Protein AF-A0A2C9TH54-F1 (afdb_monomer_lite)

InterPro domains:
  IPR029016 GAF-like domain superfamily [G3DSA:3.30.450.40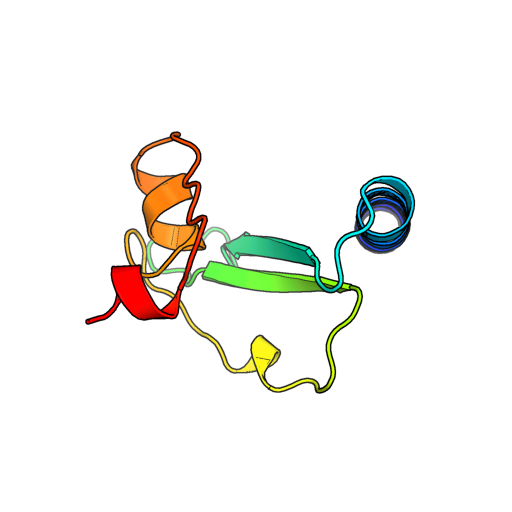] (1-80)

Radius of gyration: 13.85 Å; chains: 1; bounding box: 33×28×27 Å

Foldseek 3Di:
DVVLVVVQVVQQVCCVVVVHQKDWDWDFPDPDPFTWIATPYMDNDPDDCSRVDTHTQCDDQVNVCVVPVDHDDDPDPVVVVD

Sequence (82 aa):
MIENRRFQETLDKIRKEEGYDFAAIAFYESNKPSSPIKWHYVSGNKNNRFKLIILRKGRGLAGTVMKTGKRMLIANFGLALG

Structure (mmCIF, N/CA/C/O backbone):
data_AF-A0A2C9TH54-F1
#
_entry.id   AF-A0A2C9TH54-F1
#
loop_
_atom_site.group_PDB
_atom_site.id
_atom_site.type_symbol
_atom_site.label_atom_id
_atom_site.label_alt_id
_atom_site.label_comp_id
_atom_site.label_asym_id
_atom_site.label_entity_id
_atom_site.label_seq_id
_atom_site.pdbx_PDB_ins_code
_atom_site.Cartn_x
_atom_site.Cartn_y
_atom_site.Cartn_z
_atom_site.occupancy
_atom_site.B_iso_or_equiv
_atom_site.auth_seq_id
_atom_site.auth_comp_id
_atom_site.auth_asym_id
_atom_site.auth_atom_id
_atom_site.pdbx_PDB_model_num
ATOM 1 N N . MET A 1 1 ? 15.880 9.767 7.948 1.00 47.59 1 MET A N 1
ATOM 2 C CA . MET A 1 1 ? 15.132 9.011 8.986 1.00 47.59 1 MET A CA 1
ATOM 3 C C . MET A 1 1 ? 13.792 9.645 9.370 1.00 47.59 1 MET A C 1
ATOM 5 O O . MET A 1 1 ? 12.883 8.894 9.686 1.00 47.59 1 MET A O 1
ATOM 9 N N . ILE A 1 2 ? 13.631 10.976 9.318 1.00 54.97 2 ILE A N 1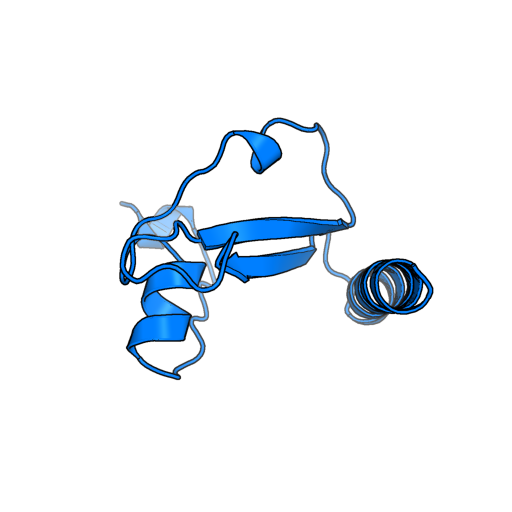
ATOM 10 C CA . ILE A 1 2 ? 12.375 11.672 9.685 1.00 54.97 2 ILE A CA 1
ATOM 11 C C . ILE A 1 2 ? 11.192 11.305 8.760 1.00 54.97 2 ILE A C 1
ATOM 13 O O . ILE A 1 2 ? 10.058 11.193 9.213 1.00 54.97 2 ILE A O 1
ATOM 17 N N . GLU A 1 3 ? 11.456 11.047 7.478 1.00 65.56 3 GLU A N 1
ATOM 18 C CA . GLU A 1 3 ? 10.417 10.811 6.465 1.00 65.56 3 GLU A CA 1
ATOM 19 C C . GLU A 1 3 ? 9.655 9.484 6.654 1.00 65.56 3 GLU A C 1
ATOM 21 O O . GLU A 1 3 ? 8.426 9.461 6.605 1.00 65.56 3 GLU A O 1
ATOM 26 N N . ASN A 1 4 ? 10.362 8.394 6.982 1.00 70.75 4 ASN A N 1
ATOM 27 C CA . ASN A 1 4 ? 9.758 7.066 7.166 1.00 70.75 4 ASN A CA 1
ATOM 28 C C . ASN A 1 4 ? 8.729 7.037 8.303 1.00 70.75 4 ASN A C 1
ATOM 30 O O . ASN A 1 4 ? 7.682 6.403 8.181 1.00 70.75 4 ASN A O 1
ATOM 34 N N . ARG A 1 5 ? 9.024 7.728 9.412 1.00 76.81 5 ARG A N 1
ATOM 35 C CA . ARG A 1 5 ? 8.128 7.787 10.572 1.00 76.81 5 ARG A CA 1
ATOM 36 C C . ARG A 1 5 ? 6.826 8.506 10.219 1.00 76.81 5 ARG A C 1
ATOM 38 O O . ARG A 1 5 ? 5.754 8.018 10.558 1.00 76.81 5 ARG A O 1
ATOM 45 N N . ARG A 1 6 ? 6.919 9.592 9.445 1.00 90.94 6 ARG A N 1
ATOM 46 C CA . ARG A 1 6 ? 5.756 10.364 8.997 1.00 90.94 6 ARG A CA 1
ATOM 47 C C . ARG A 1 6 ? 4.849 9.561 8.062 1.00 90.94 6 ARG A C 1
ATOM 49 O O . ARG A 1 6 ? 3.631 9.638 8.204 1.00 90.94 6 ARG A O 1
ATOM 56 N N . PHE A 1 7 ? 5.419 8.775 7.143 1.00 94.88 7 PHE A N 1
ATOM 57 C CA . PHE A 1 7 ? 4.641 7.880 6.277 1.00 94.88 7 PHE A CA 1
ATOM 58 C C . PHE A 1 7 ? 3.875 6.831 7.081 1.00 94.88 7 PHE A C 1
ATOM 60 O O . PHE A 1 7 ? 2.677 6.663 6.864 1.00 94.88 7 PHE A O 1
ATOM 67 N N . GLN A 1 8 ? 4.543 6.162 8.024 1.00 97.06 8 GLN A N 1
ATOM 68 C CA . GLN A 1 8 ? 3.905 5.123 8.830 1.00 97.06 8 GLN A CA 1
ATOM 69 C C . GLN A 1 8 ? 2.797 5.690 9.730 1.00 97.06 8 GLN A C 1
ATOM 71 O O . GLN A 1 8 ? 1.681 5.180 9.706 1.00 97.06 8 GLN A O 1
ATOM 76 N N . GLU A 1 9 ? 3.064 6.778 10.458 1.00 97.12 9 GLU A N 1
ATOM 77 C CA . GLU A 1 9 ? 2.076 7.418 11.341 1.00 97.12 9 GLU A CA 1
ATOM 78 C C . GLU A 1 9 ? 0.853 7.919 10.561 1.00 97.12 9 GLU A C 1
ATOM 80 O O . GLU A 1 9 ? -0.288 7.751 10.995 1.00 97.12 9 GLU A O 1
ATOM 85 N N . THR A 1 10 ? 1.076 8.489 9.373 1.00 97.50 10 THR A N 1
ATOM 86 C CA . THR A 1 10 ? -0.012 8.971 8.511 1.00 97.50 10 THR A CA 1
ATOM 87 C C . THR A 1 10 ? -0.834 7.811 7.949 1.00 97.50 10 THR A C 1
ATOM 89 O O . THR A 1 10 ? -2.061 7.880 7.944 1.00 97.50 10 THR A O 1
ATOM 92 N N . LEU A 1 11 ? -0.184 6.725 7.517 1.00 98.12 11 LEU A N 1
ATOM 93 C CA . LEU A 1 11 ? -0.869 5.524 7.035 1.00 98.12 11 LEU A CA 1
ATOM 94 C C . LEU A 1 11 ? -1.721 4.883 8.138 1.00 98.12 11 LEU A C 1
ATOM 96 O O . LEU A 1 11 ? -2.862 4.494 7.886 1.00 98.12 11 LEU A O 1
ATOM 100 N N . ASP A 1 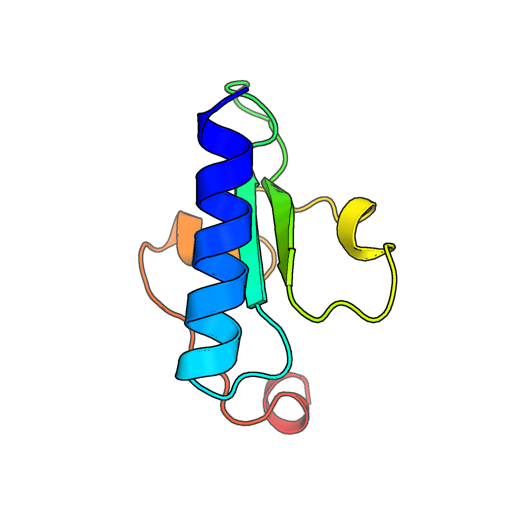12 ? -1.187 4.808 9.359 1.00 98.50 12 ASP A N 1
ATOM 101 C CA . ASP A 1 12 ? -1.908 4.298 10.526 1.00 98.50 12 ASP A CA 1
ATOM 102 C C . ASP A 1 12 ? -3.132 5.154 10.860 1.00 98.50 12 ASP A C 1
ATOM 104 O O . ASP A 1 12 ? -4.182 4.606 11.205 1.00 98.50 12 ASP A O 1
ATOM 108 N N . LYS A 1 13 ? -3.007 6.482 10.747 1.00 98.38 13 LYS A N 1
ATOM 109 C CA . LYS A 1 13 ? -4.105 7.427 10.959 1.00 98.38 13 LYS A CA 1
ATOM 110 C C . LYS A 1 13 ? -5.208 7.243 9.914 1.00 98.38 13 LYS A C 1
ATOM 112 O O . LYS A 1 13 ? -6.335 6.944 10.295 1.00 98.38 13 LYS A O 1
ATOM 117 N N . ILE A 1 14 ? -4.866 7.324 8.624 1.00 98.50 14 ILE A N 1
ATOM 118 C CA . ILE A 1 14 ? -5.826 7.185 7.514 1.00 98.50 14 ILE A CA 1
ATOM 119 C C . ILE A 1 14 ? -6.575 5.858 7.616 1.00 98.50 14 ILE A C 1
ATOM 121 O O . ILE A 1 14 ? -7.797 5.829 7.523 1.00 98.50 14 ILE A O 1
ATOM 125 N N . ARG A 1 15 ? -5.865 4.749 7.863 1.00 98.62 15 ARG A N 1
ATOM 126 C CA . ARG A 1 15 ? -6.504 3.434 7.977 1.00 98.62 15 ARG A CA 1
ATOM 127 C C . ARG A 1 15 ? -7.585 3.415 9.065 1.00 98.62 15 ARG A C 1
ATOM 129 O O . ARG A 1 15 ? -8.650 2.846 8.844 1.00 98.62 15 ARG A O 1
ATOM 136 N N . LYS A 1 16 ? -7.292 3.990 10.237 1.00 98.62 16 LYS A N 1
ATOM 137 C CA . LYS A 1 16 ? -8.213 4.009 11.383 1.00 98.62 16 LYS A CA 1
ATOM 138 C C . LYS A 1 16 ? -9.396 4.947 11.152 1.00 98.62 16 LYS A C 1
ATOM 140 O O . LYS A 1 16 ? -10.516 4.552 11.447 1.00 98.62 16 LYS A O 1
ATOM 145 N N . GLU A 1 17 ? -9.149 6.153 10.644 1.00 98.62 17 GLU A N 1
ATOM 146 C CA . GLU A 1 17 ? -10.192 7.165 10.417 1.00 98.62 17 GLU A CA 1
ATOM 147 C C . GLU A 1 17 ? -11.184 6.735 9.333 1.00 98.62 17 GLU A C 1
ATOM 149 O O . GLU A 1 17 ? -12.386 6.917 9.494 1.00 98.62 17 GLU A O 1
ATOM 154 N N . GLU A 1 18 ? -10.696 6.079 8.283 1.00 98.38 18 GLU A N 1
ATOM 155 C CA . GLU A 1 18 ? -11.525 5.591 7.177 1.00 98.38 18 GLU A CA 1
ATOM 156 C C . GLU A 1 18 ? -12.137 4.199 7.439 1.00 98.38 18 GLU A C 1
ATOM 158 O O . GLU A 1 18 ? -12.825 3.646 6.583 1.00 98.38 18 GLU A O 1
ATOM 163 N N . GLY A 1 19 ? -11.879 3.598 8.607 1.00 98.1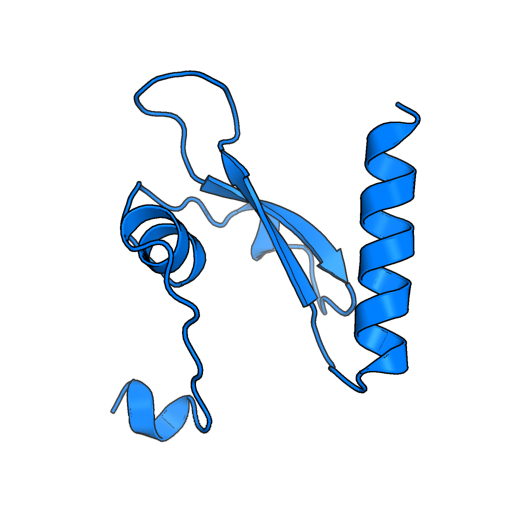9 19 GLY A N 1
ATOM 164 C CA . GLY A 1 19 ? -12.485 2.324 9.009 1.00 98.19 19 GLY A CA 1
ATOM 165 C C . GLY A 1 19 ? -12.003 1.091 8.232 1.00 98.19 19 GLY A C 1
ATOM 166 O O . GLY A 1 19 ? -12.728 0.102 8.156 1.00 98.19 19 GLY A O 1
ATOM 167 N N . TYR A 1 20 ? -10.793 1.114 7.662 1.00 98.44 20 TYR A N 1
ATOM 168 C CA . TYR A 1 20 ? -10.232 -0.041 6.951 1.00 98.44 20 TYR A CA 1
ATOM 169 C C . TYR A 1 20 ? -9.483 -1.004 7.888 1.00 98.44 20 TYR A C 1
ATOM 171 O O . TYR A 1 20 ? -8.706 -0.605 8.762 1.00 98.44 20 TYR A O 1
ATOM 179 N N . ASP A 1 21 ? -9.604 -2.306 7.631 1.00 98.44 21 ASP A N 1
ATOM 180 C CA . ASP A 1 21 ? -8.834 -3.329 8.356 1.00 98.44 21 ASP A CA 1
ATOM 181 C C . ASP A 1 21 ? -7.338 -3.293 8.017 1.00 98.44 21 ASP A C 1
ATOM 183 O O . ASP A 1 21 ? -6.488 -3.621 8.847 1.00 98.44 21 ASP A O 1
ATOM 187 N N . PHE A 1 22 ? -6.999 -2.885 6.792 1.00 98.44 22 PHE A N 1
ATOM 188 C CA . PHE A 1 22 ? -5.645 -2.951 6.253 1.00 98.44 22 PHE A CA 1
ATOM 189 C C . PHE A 1 22 ? -5.354 -1.786 5.306 1.00 98.44 22 PHE A C 1
ATOM 191 O O . PHE A 1 22 ? -6.195 -1.421 4.487 1.00 98.44 22 PHE A O 1
ATOM 198 N N . ALA A 1 23 ? -4.135 -1.248 5.370 1.00 98.38 23 ALA A N 1
ATOM 199 C CA . ALA A 1 23 ? -3.632 -0.266 4.411 1.00 98.38 23 ALA A CA 1
ATOM 200 C C . ALA A 1 23 ? -2.140 -0.489 4.139 1.00 98.38 23 ALA A C 1
ATOM 202 O O . ALA A 1 23 ? -1.400 -0.923 5.023 1.00 98.38 23 ALA A O 1
ATOM 203 N N . ALA A 1 24 ? -1.681 -0.188 2.923 1.00 98.12 24 ALA A N 1
ATOM 204 C CA . ALA A 1 24 ? -0.277 -0.327 2.549 1.00 98.12 24 ALA A CA 1
ATOM 205 C C . ALA A 1 24 ? 0.138 0.675 1.465 1.00 98.12 24 ALA A C 1
ATOM 207 O O . ALA A 1 24 ? -0.671 1.056 0.620 1.00 98.12 24 ALA A O 1
ATOM 208 N N . ILE A 1 25 ? 1.417 1.055 1.460 1.00 97.50 25 ILE A N 1
ATOM 209 C CA . ILE A 1 25 ? 2.024 1.933 0.453 1.00 97.50 25 ILE A CA 1
ATOM 210 C C . ILE A 1 25 ? 3.133 1.170 -0.272 1.00 97.50 25 ILE A C 1
ATOM 212 O O . ILE A 1 25 ? 4.002 0.558 0.359 1.00 97.50 25 ILE A O 1
ATOM 216 N N . ALA A 1 26 ? 3.104 1.229 -1.604 1.00 96.62 26 ALA A N 1
ATOM 217 C CA . ALA A 1 26 ? 4.093 0.601 -2.466 1.00 96.62 26 ALA A CA 1
ATOM 218 C C . ALA A 1 26 ? 4.953 1.632 -3.204 1.00 96.62 26 ALA A C 1
ATOM 220 O O . ALA A 1 26 ? 4.432 2.608 -3.741 1.00 96.62 26 ALA A O 1
ATOM 221 N N . PHE A 1 27 ? 6.254 1.361 -3.292 1.00 94.88 27 PHE A N 1
ATOM 222 C CA . PHE A 1 27 ? 7.228 2.142 -4.056 1.00 94.88 27 PHE A CA 1
ATOM 223 C C . PHE A 1 27 ? 8.150 1.206 -4.834 1.00 94.88 27 PHE A C 1
ATOM 225 O O . PHE A 1 27 ? 8.171 -0.004 -4.605 1.00 94.88 27 PHE A O 1
ATOM 232 N N . TYR A 1 28 ? 8.912 1.776 -5.765 1.00 95.38 28 TYR A N 1
ATOM 233 C CA . TYR A 1 28 ? 10.083 1.093 -6.298 1.00 95.38 28 TYR A CA 1
ATOM 234 C C . TYR A 1 28 ? 11.155 0.987 -5.208 1.00 95.38 28 TYR A C 1
ATOM 236 O O . TYR A 1 28 ? 11.448 1.972 -4.536 1.00 95.38 28 TYR A O 1
ATOM 244 N N . GLU A 1 29 ? 11.793 -0.178 -5.093 1.00 92.44 29 GLU A N 1
ATOM 245 C CA . GLU A 1 29 ? 12.838 -0.448 -4.087 1.00 92.44 29 GLU A CA 1
ATOM 246 C C . GLU A 1 29 ? 14.088 0.438 -4.270 1.00 92.44 29 GLU A C 1
ATOM 248 O O . GLU A 1 29 ? 14.887 0.647 -3.363 1.00 92.44 29 GLU A O 1
ATOM 253 N N . SER A 1 30 ? 14.288 0.922 -5.492 1.00 91.94 30 SER A N 1
ATOM 254 C CA . SER A 1 30 ? 15.428 1.719 -5.939 1.00 91.94 30 SER A CA 1
ATOM 255 C C . SER A 1 30 ? 15.086 2.460 -7.233 1.00 91.94 30 SER A C 1
ATOM 257 O O . SER A 1 30 ? 14.107 2.131 -7.903 1.00 91.94 30 SER A O 1
ATOM 259 N N . ASN A 1 31 ? 15.942 3.399 -7.629 1.00 87.81 31 ASN A N 1
ATOM 260 C CA . ASN A 1 31 ? 15.856 4.156 -8.882 1.00 87.81 31 ASN A CA 1
ATOM 261 C C . ASN A 1 31 ? 16.354 3.388 -10.129 1.00 87.81 31 ASN A C 1
ATOM 263 O O . ASN A 1 31 ? 16.459 3.970 -11.208 1.00 87.81 31 ASN A O 1
ATOM 267 N N . LYS A 1 32 ? 16.680 2.094 -10.009 1.00 90.56 32 LYS A N 1
ATOM 268 C CA . LYS A 1 32 ? 17.175 1.286 -11.133 1.00 90.56 32 LYS A CA 1
ATOM 269 C C . LYS A 1 32 ? 16.050 0.976 -12.139 1.00 90.56 32 LYS A C 1
ATOM 271 O O . LYS A 1 32 ? 14.925 0.715 -11.714 1.00 90.56 32 LYS A O 1
ATOM 276 N N . PRO A 1 33 ? 16.335 0.878 -13.453 1.00 81.88 33 PRO A N 1
ATOM 277 C CA . PRO A 1 33 ? 15.311 0.613 -14.475 1.00 81.88 33 PRO A CA 1
ATOM 278 C C . PRO A 1 33 ? 14.503 -0.675 -14.254 1.00 81.88 33 PRO A C 1
ATOM 280 O O . PRO A 1 33 ? 13.316 -0.734 -14.566 1.00 81.88 33 PRO A O 1
ATOM 283 N N . SER A 1 34 ? 15.141 -1.707 -13.696 1.00 86.50 34 SER A N 1
ATOM 284 C CA . SER A 1 34 ? 14.541 -3.014 -13.401 1.00 86.50 34 SER A CA 1
ATOM 285 C C . SER A 1 34 ? 14.139 -3.182 -11.933 1.00 86.50 34 SER A C 1
ATOM 287 O O . SER A 1 34 ? 13.928 -4.306 -11.475 1.00 86.50 34 SER A O 1
ATOM 289 N N . SER A 1 35 ? 14.096 -2.087 -11.175 1.00 92.62 35 SER A N 1
ATOM 290 C CA . SER A 1 35 ? 13.761 -2.109 -9.758 1.00 92.62 35 SER A CA 1
ATOM 291 C C . SER A 1 35 ? 12.356 -2.685 -9.546 1.00 92.62 35 SER A C 1
ATOM 293 O O . SER A 1 35 ? 11.417 -2.278 -10.240 1.00 92.62 35 SER A O 1
ATOM 295 N N . PRO A 1 36 ? 12.178 -3.650 -8.631 1.00 96.06 36 PRO A N 1
ATOM 296 C CA . PRO A 1 36 ? 10.854 -4.153 -8.314 1.00 96.06 36 PRO A CA 1
ATOM 297 C C . PRO A 1 36 ? 10.065 -3.135 -7.488 1.00 96.06 36 PRO A C 1
ATOM 299 O O . PRO A 1 36 ? 10.631 -2.271 -6.818 1.00 96.06 36 PRO A O 1
ATOM 302 N N . ILE A 1 37 ? 8.745 -3.289 -7.502 1.00 96.25 37 ILE A N 1
ATOM 303 C CA . ILE A 1 37 ? 7.833 -2.604 -6.592 1.00 96.25 37 ILE A CA 1
ATOM 304 C C . ILE A 1 37 ? 7.643 -3.489 -5.354 1.00 96.25 37 ILE A C 1
ATOM 306 O O . ILE A 1 37 ? 7.366 -4.689 -5.490 1.00 96.25 37 ILE A O 1
ATOM 310 N N . LYS A 1 38 ? 7.755 -2.902 -4.160 1.00 97.19 38 LYS A N 1
ATOM 311 C CA . LYS A 1 38 ? 7.488 -3.567 -2.876 1.00 97.19 38 LYS A CA 1
ATOM 312 C C . LYS A 1 38 ? 6.549 -2.747 -2.002 1.00 97.19 38 LYS A C 1
ATOM 314 O O . LYS A 1 38 ? 6.391 -1.544 -2.190 1.00 97.19 38 LYS A O 1
ATOM 319 N N . TRP A 1 39 ? 5.939 -3.412 -1.025 1.00 97.31 39 TRP A N 1
ATOM 320 C CA . TRP A 1 39 ? 5.154 -2.777 0.032 1.00 97.31 39 TRP A CA 1
ATOM 321 C C . TRP A 1 39 ? 6.089 -2.309 1.152 1.00 97.31 39 TRP A C 1
ATOM 323 O O . TRP A 1 39 ? 6.588 -3.130 1.922 1.00 97.31 39 TRP A O 1
ATOM 333 N N . HIS A 1 40 ? 6.349 -1.002 1.223 1.00 95.81 40 HIS A N 1
ATOM 334 C CA . HIS A 1 40 ? 7.302 -0.424 2.179 1.00 95.81 40 HIS A CA 1
ATOM 335 C C . HIS A 1 40 ? 6.662 -0.112 3.531 1.00 95.81 40 HIS A C 1
ATOM 337 O O . HIS A 1 40 ? 7.284 -0.334 4.567 1.00 95.81 40 HIS A O 1
ATOM 343 N N . TYR A 1 41 ? 5.421 0.371 3.511 1.00 97.31 41 TYR A N 1
ATOM 344 C CA . TYR A 1 41 ? 4.670 0.747 4.706 1.00 97.31 41 TYR A CA 1
ATOM 345 C C . TYR A 1 41 ? 3.367 -0.018 4.730 1.00 97.31 41 TYR A C 1
ATOM 347 O O . TYR A 1 41 ? 2.704 -0.141 3.698 1.00 97.31 41 TYR A O 1
ATOM 355 N N . VAL A 1 42 ? 3.012 -0.541 5.896 1.00 98.00 42 VAL A N 1
ATOM 356 C CA . VAL A 1 42 ? 1.817 -1.357 6.075 1.00 98.00 42 VAL A CA 1
ATOM 357 C C . VAL A 1 42 ? 1.215 -1.070 7.443 1.00 98.00 42 VAL A C 1
ATOM 359 O O . VAL A 1 42 ? 1.940 -0.873 8.414 1.00 98.00 42 VAL A O 1
ATOM 362 N N . SER A 1 43 ? -0.111 -1.055 7.517 1.00 98.56 43 SER A N 1
ATOM 363 C CA . SER A 1 43 ? -0.886 -0.879 8.739 1.00 98.56 43 SER A CA 1
ATOM 364 C C . SER A 1 43 ? -1.978 -1.945 8.815 1.00 98.56 43 SER A C 1
ATOM 366 O O . SER A 1 43 ? -2.639 -2.228 7.815 1.00 98.56 43 SER A O 1
ATOM 368 N N . GLY A 1 44 ? -2.167 -2.551 9.990 1.00 98.38 44 GLY A N 1
ATOM 369 C CA . GLY A 1 44 ? -3.165 -3.612 10.199 1.00 98.38 44 GLY A CA 1
ATOM 370 C C . GLY A 1 44 ? -2.768 -4.991 9.648 1.00 98.38 44 GLY A C 1
ATOM 371 O O . GLY A 1 44 ? -3.611 -5.874 9.500 1.00 98.38 44 GLY A O 1
ATOM 372 N N . ASN A 1 45 ? -1.490 -5.220 9.325 1.00 98.38 45 ASN A N 1
ATOM 373 C CA . ASN A 1 45 ? -1.029 -6.530 8.867 1.00 98.38 45 ASN A CA 1
ATOM 374 C C . ASN A 1 45 ? -1.050 -7.579 9.985 1.00 98.38 45 ASN A C 1
ATOM 376 O O . ASN A 1 45 ? -0.570 -7.350 11.089 1.00 98.38 45 ASN A O 1
ATOM 380 N N . LYS A 1 46 ? -1.496 -8.794 9.649 1.00 98.38 46 LYS A N 1
ATOM 381 C CA . LYS A 1 46 ? -1.477 -9.950 10.565 1.00 98.38 46 LYS A CA 1
ATOM 382 C C . LYS A 1 46 ? -0.108 -10.631 10.666 1.00 98.38 46 LYS A C 1
ATOM 384 O O . LYS A 1 46 ? 0.117 -11.451 11.545 1.00 98.38 46 LYS A O 1
ATOM 389 N N . ASN A 1 47 ? 0.788 -10.368 9.716 1.00 98.00 47 ASN A N 1
ATOM 390 C CA . ASN A 1 47 ? 2.129 -10.944 9.660 1.00 98.00 47 ASN A CA 1
ATOM 391 C C . ASN A 1 47 ? 3.045 -10.106 8.754 1.00 98.00 47 ASN A C 1
ATOM 393 O O . ASN A 1 47 ? 2.609 -9.146 8.123 1.00 98.00 47 ASN A O 1
ATOM 397 N N . ASN A 1 48 ? 4.311 -10.507 8.650 1.00 98.00 48 ASN A N 1
ATOM 398 C CA . ASN A 1 48 ? 5.333 -9.799 7.876 1.00 98.00 48 ASN A CA 1
ATOM 399 C C . ASN A 1 48 ? 5.625 -10.412 6.494 1.00 98.00 48 ASN A C 1
ATOM 401 O O . ASN A 1 48 ? 6.609 -10.035 5.861 1.00 98.00 48 ASN A O 1
ATOM 405 N N . ARG A 1 49 ? 4.792 -11.338 5.992 1.00 98.06 49 ARG A N 1
ATOM 406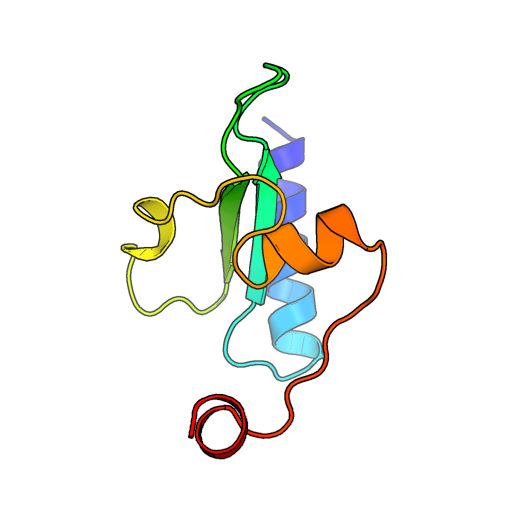 C CA . ARG A 1 49 ? 5.018 -11.994 4.687 1.00 98.06 49 ARG A CA 1
ATOM 407 C C . ARG A 1 49 ? 4.919 -11.022 3.512 1.00 98.06 49 ARG A C 1
ATOM 409 O O . ARG A 1 49 ? 5.502 -11.289 2.469 1.00 98.06 49 ARG A O 1
ATOM 416 N N . PHE A 1 50 ? 4.258 -9.873 3.688 1.00 97.06 50 PHE A N 1
ATOM 417 C CA . PHE A 1 50 ? 4.213 -8.808 2.679 1.00 97.06 50 PHE A CA 1
ATOM 418 C C . PHE A 1 50 ? 5.612 -8.359 2.224 1.00 97.06 50 PHE A C 1
ATOM 420 O O . PHE A 1 50 ? 5.779 -7.974 1.071 1.00 97.06 50 PHE A O 1
ATOM 427 N N . LYS A 1 51 ? 6.627 -8.468 3.095 1.00 95.69 51 LYS A N 1
ATOM 428 C CA . LYS A 1 51 ? 8.026 -8.126 2.791 1.00 95.69 51 LYS A CA 1
ATOM 429 C C . LYS A 1 51 ? 8.644 -9.022 1.710 1.00 95.69 51 LYS A C 1
ATOM 431 O O . LYS A 1 51 ? 9.622 -8.630 1.083 1.00 95.69 51 LYS A O 1
ATOM 436 N N . LEU A 1 52 ? 8.079 -10.214 1.499 1.00 97.31 52 LEU A N 1
ATOM 437 C CA . LEU A 1 52 ? 8.509 -11.172 0.477 1.00 97.31 52 LEU A CA 1
ATOM 438 C C . LEU A 1 52 ? 7.872 -10.895 -0.893 1.00 97.31 52 LEU A C 1
ATOM 440 O O . LEU A 1 52 ? 8.272 -11.496 -1.886 1.00 97.31 52 LEU A O 1
ATOM 444 N N . ILE A 1 53 ? 6.872 -10.010 -0.965 1.00 97.06 53 ILE A N 1
ATOM 445 C CA . ILE A 1 53 ? 6.186 -9.696 -2.218 1.00 97.06 53 ILE A CA 1
ATOM 446 C C . ILE A 1 53 ? 7.108 -8.845 -3.095 1.00 97.06 53 ILE A C 1
ATOM 448 O O . ILE A 1 53 ? 7.527 -7.755 -2.708 1.00 97.06 53 ILE A O 1
ATOM 452 N N . ILE A 1 54 ? 7.374 -9.336 -4.306 1.00 96.12 54 ILE A N 1
ATOM 453 C CA . ILE A 1 54 ? 8.162 -8.656 -5.335 1.00 96.12 54 ILE A CA 1
ATOM 454 C C . ILE A 1 54 ? 7.279 -8.499 -6.572 1.00 96.12 54 ILE A C 1
ATOM 456 O O . ILE A 1 54 ? 6.918 -9.485 -7.218 1.00 96.12 54 ILE A O 1
ATOM 460 N N . LEU A 1 55 ? 6.926 -7.262 -6.916 1.00 94.06 55 LEU A N 1
ATOM 461 C CA . LEU A 1 55 ? 6.098 -6.962 -8.083 1.00 94.06 55 LEU A CA 1
ATOM 462 C C . LEU A 1 55 ? 6.956 -6.387 -9.213 1.00 94.06 55 LEU A C 1
ATOM 464 O O . LEU A 1 55 ? 7.746 -5.467 -9.014 1.00 94.06 55 LEU A O 1
ATOM 468 N N . ARG A 1 56 ? 6.776 -6.905 -10.432 1.00 91.00 56 ARG A N 1
ATOM 469 C CA . ARG A 1 56 ? 7.325 -6.283 -11.648 1.00 91.00 56 ARG A CA 1
ATOM 470 C C . ARG A 1 56 ? 6.428 -5.122 -12.092 1.00 91.00 56 ARG A C 1
ATOM 472 O O . ARG A 1 56 ? 5.231 -5.108 -11.798 1.00 91.00 56 ARG A O 1
ATOM 479 N N . LYS A 1 57 ? 6.984 -4.178 -12.858 1.00 86.88 57 LYS A N 1
ATOM 480 C CA . LYS A 1 57 ? 6.225 -3.070 -13.462 1.00 86.88 57 LYS A CA 1
ATOM 481 C C . LYS A 1 57 ? 4.990 -3.600 -14.209 1.00 86.88 57 LYS A C 1
ATOM 483 O O . LYS A 1 57 ? 5.099 -4.516 -15.021 1.00 86.88 57 LYS A O 1
ATOM 488 N N . GLY A 1 58 ? 3.817 -3.028 -13.929 1.00 87.12 58 GLY A N 1
ATOM 489 C CA . GLY A 1 58 ? 2.554 -3.431 -14.558 1.00 87.12 58 GLY A CA 1
ATOM 490 C C . GLY A 1 58 ? 1.939 -4.742 -14.050 1.00 87.12 58 GLY A C 1
ATOM 491 O O . GLY A 1 58 ? 1.020 -5.242 -14.694 1.00 87.12 58 GLY A O 1
ATOM 492 N N . ARG A 1 59 ? 2.434 -5.331 -12.951 1.00 91.69 59 ARG A N 1
ATOM 493 C CA . ARG A 1 59 ? 1.890 -6.570 -12.362 1.00 91.69 59 ARG A CA 1
ATOM 494 C C . ARG A 1 59 ? 1.321 -6.331 -10.963 1.00 91.69 59 ARG A C 1
ATOM 496 O O . ARG A 1 59 ? 1.879 -5.565 -10.179 1.00 91.69 59 ARG A O 1
ATOM 503 N N . GLY A 1 60 ? 0.242 -7.047 -10.643 1.00 91.81 60 GLY A N 1
ATOM 504 C CA . GLY A 1 60 ? -0.489 -6.889 -9.383 1.00 91.81 60 GLY A CA 1
ATOM 505 C C . GLY A 1 60 ? -1.160 -5.518 -9.256 1.00 91.81 60 GLY A C 1
ATOM 506 O O . GLY A 1 60 ? -1.097 -4.698 -10.170 1.00 91.81 60 GLY A O 1
ATOM 507 N N . LEU A 1 61 ? -1.792 -5.254 -8.110 1.00 94.94 61 LEU A N 1
ATOM 508 C CA . LEU A 1 61 ? -2.524 -4.001 -7.877 1.00 94.94 61 LEU A CA 1
ATOM 509 C C . LEU A 1 61 ? -1.616 -2.770 -8.009 1.00 94.94 61 LEU A C 1
ATOM 511 O O . LEU A 1 61 ? -1.877 -1.899 -8.835 1.00 94.94 61 LEU A O 1
ATOM 515 N N . ALA A 1 62 ? -0.509 -2.732 -7.258 1.00 95.19 62 ALA A N 1
ATOM 516 C CA . ALA A 1 62 ? 0.408 -1.592 -7.274 1.00 95.19 62 ALA A CA 1
ATOM 517 C C . ALA A 1 62 ? 1.010 -1.351 -8.669 1.00 95.19 62 ALA A C 1
ATOM 519 O O . ALA A 1 62 ? 1.020 -0.221 -9.154 1.00 95.19 62 ALA A O 1
ATOM 520 N N . GLY A 1 63 ? 1.454 -2.412 -9.353 1.00 94.50 63 GLY A N 1
ATOM 521 C CA . GLY A 1 63 ? 2.039 -2.288 -10.685 1.00 94.50 63 GLY A CA 1
ATOM 522 C C . GLY A 1 63 ? 1.041 -1.801 -11.736 1.00 94.50 63 GLY A C 1
ATOM 523 O O . GLY A 1 63 ? 1.414 -0.991 -12.585 1.00 94.50 63 GLY A O 1
ATOM 524 N N . THR A 1 64 ? -0.215 -2.254 -11.684 1.00 95.25 64 THR A N 1
ATOM 525 C CA . THR A 1 64 ? -1.272 -1.811 -12.609 1.00 95.25 64 THR A CA 1
ATOM 526 C C . THR A 1 64 ? -1.650 -0.351 -12.375 1.00 95.25 64 THR A C 1
ATOM 528 O O . THR A 1 64 ? -1.705 0.420 -13.336 1.00 95.25 64 THR A O 1
ATOM 531 N N . VAL A 1 65 ? -1.843 0.059 -11.118 1.00 96.69 65 VAL A N 1
ATOM 532 C CA . VAL A 1 65 ? -2.148 1.458 -10.771 1.00 96.69 6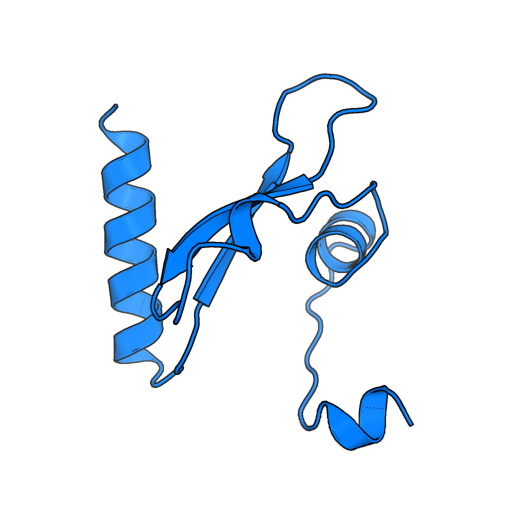5 VAL A CA 1
ATOM 533 C C . VAL A 1 65 ? -1.002 2.378 -11.199 1.00 96.69 65 VAL A C 1
ATOM 535 O O . VAL A 1 65 ? -1.244 3.361 -11.891 1.00 96.69 65 VAL A O 1
ATOM 538 N N . MET A 1 66 ? 0.255 2.024 -10.906 1.00 94.62 66 MET A N 1
ATOM 539 C CA . MET A 1 66 ? 1.419 2.816 -11.334 1.00 94.62 66 MET A CA 1
ATOM 540 C C . MET A 1 66 ? 1.572 2.890 -12.858 1.00 94.62 66 MET A C 1
ATOM 542 O O . MET A 1 66 ? 1.991 3.918 -13.380 1.00 94.62 66 MET A O 1
ATOM 546 N N . LYS A 1 67 ? 1.253 1.813 -13.591 1.00 93.94 67 LYS A N 1
ATOM 547 C CA . LYS A 1 67 ? 1.327 1.803 -15.062 1.00 93.94 67 LYS A CA 1
ATOM 548 C C . LYS A 1 67 ? 0.246 2.680 -15.696 1.00 93.94 67 LYS A C 1
ATOM 550 O O . LYS A 1 67 ? 0.504 3.299 -16.721 1.00 93.94 67 LYS A O 1
ATOM 555 N N . THR A 1 68 ? -0.963 2.669 -15.141 1.00 95.75 68 THR A N 1
ATOM 556 C CA . THR A 1 68 ? -2.141 3.306 -15.752 1.00 95.75 68 THR A CA 1
ATOM 557 C C . THR A 1 68 ? -2.426 4.707 -15.222 1.00 95.75 68 THR A C 1
ATOM 559 O O . THR A 1 68 ? -3.153 5.450 -15.874 1.00 95.75 68 THR A O 1
ATOM 562 N N . GLY A 1 69 ? -1.912 5.055 -14.039 1.00 96.19 69 GLY A N 1
ATOM 563 C CA . GLY A 1 69 ? -2.275 6.277 -13.320 1.00 96.19 69 GLY A CA 1
ATOM 564 C C . GLY A 1 69 ? -3.726 6.289 -12.822 1.00 96.19 69 GLY A C 1
ATOM 565 O O . GLY A 1 69 ? -4.223 7.337 -12.420 1.00 96.19 69 GLY A O 1
ATOM 566 N N . LYS A 1 70 ? -4.431 5.150 -12.868 1.00 96.25 70 LYS A N 1
ATOM 567 C CA . LYS A 1 70 ? -5.856 5.044 -12.527 1.00 96.25 70 LYS A CA 1
ATOM 568 C C . LYS A 1 70 ? -6.055 4.228 -11.255 1.00 96.25 70 LYS A C 1
ATOM 570 O O . LYS A 1 70 ? -5.423 3.190 -11.069 1.00 96.25 70 LYS A O 1
ATOM 575 N N . ARG A 1 71 ? -6.982 4.675 -10.399 1.00 97.06 71 ARG A N 1
ATOM 576 C CA . ARG A 1 71 ? -7.415 3.917 -9.215 1.00 97.06 71 ARG A CA 1
ATOM 577 C C . ARG A 1 71 ? -8.092 2.605 -9.623 1.00 97.06 71 ARG A C 1
ATOM 579 O O . ARG A 1 71 ? -8.808 2.566 -10.622 1.00 97.06 71 ARG A O 1
ATOM 586 N N . MET A 1 72 ? -7.916 1.565 -8.813 1.00 95.06 72 MET A N 1
ATOM 587 C CA . MET A 1 72 ? -8.650 0.304 -8.932 1.00 95.06 72 MET A CA 1
ATOM 588 C C . MET A 1 72 ? -9.554 0.133 -7.713 1.00 95.06 72 MET A C 1
ATOM 590 O O . MET A 1 72 ? -9.074 0.212 -6.585 1.00 95.06 72 MET A O 1
ATOM 594 N N . LEU A 1 73 ? -10.846 -0.106 -7.943 1.00 95.38 73 LEU A N 1
ATOM 595 C CA . LEU A 1 73 ? -11.824 -0.419 -6.903 1.00 95.38 73 LEU A CA 1
ATOM 596 C C . LEU A 1 73 ? -12.337 -1.840 -7.137 1.00 95.38 73 LEU A C 1
ATOM 598 O O . LEU A 1 73 ? -12.873 -2.130 -8.203 1.00 95.38 73 LEU A O 1
ATOM 602 N N . ILE A 1 74 ? -12.164 -2.713 -6.148 1.00 94.00 74 ILE A N 1
ATOM 603 C CA . ILE A 1 74 ? -12.644 -4.097 -6.177 1.00 94.00 74 ILE A CA 1
ATOM 604 C C . ILE A 1 74 ? -13.592 -4.253 -4.993 1.00 94.00 74 ILE A C 1
ATOM 606 O O . ILE A 1 74 ? -13.145 -4.342 -3.855 1.00 94.00 74 ILE A O 1
ATOM 610 N N . ALA A 1 75 ? -14.899 -4.240 -5.260 1.00 94.25 75 ALA A N 1
ATOM 611 C CA . ALA A 1 75 ? -15.917 -4.317 -4.210 1.00 94.25 75 ALA A CA 1
ATOM 612 C C . ALA A 1 75 ? -16.016 -5.720 -3.587 1.00 94.25 75 ALA A C 1
ATOM 614 O O . ALA A 1 75 ? -16.337 -5.858 -2.411 1.00 94.25 75 ALA A O 1
ATOM 615 N N . ASN A 1 76 ? -15.723 -6.764 -4.368 1.00 93.00 76 ASN A N 1
ATOM 616 C CA . ASN A 1 76 ? -15.708 -8.146 -3.904 1.00 93.00 76 ASN A CA 1
ATOM 617 C C . ASN A 1 76 ? -14.574 -8.917 -4.591 1.00 93.00 76 ASN A C 1
ATOM 619 O O . ASN A 1 76 ? -14.552 -9.045 -5.814 1.00 93.00 76 ASN A O 1
ATOM 623 N N . PHE A 1 77 ? -13.633 -9.434 -3.799 1.00 86.94 77 PHE A N 1
ATOM 624 C CA . PHE A 1 77 ? -12.481 -10.173 -4.319 1.00 86.94 77 PHE A CA 1
ATOM 625 C C . PHE A 1 77 ? -12.840 -11.554 -4.878 1.00 86.94 77 PHE A C 1
ATOM 627 O O . PHE A 1 77 ? -12.222 -11.974 -5.851 1.00 86.94 77 PHE A O 1
ATOM 634 N N . GLY A 1 78 ? -13.821 -12.249 -4.294 1.00 89.19 78 GLY A N 1
ATOM 635 C CA . GLY A 1 78 ? -14.204 -13.598 -4.722 1.00 89.19 78 GLY A CA 1
ATOM 636 C C . GLY A 1 78 ? -14.820 -13.617 -6.120 1.00 89.19 78 GLY A C 1
ATOM 637 O O . GLY A 1 78 ? -14.522 -14.502 -6.908 1.00 89.19 78 GLY A O 1
ATOM 638 N N . LEU A 1 79 ? -15.608 -12.593 -6.454 1.00 76.56 79 LEU A N 1
ATOM 639 C CA . LEU A 1 79 ? -16.210 -12.441 -7.783 1.00 76.56 79 LEU A CA 1
ATOM 640 C C . LEU A 1 79 ? -15.220 -11.922 -8.837 1.00 76.56 79 LEU A C 1
ATOM 642 O O . LEU A 1 79 ? -15.412 -12.153 -10.022 1.00 76.56 79 LEU A O 1
ATOM 646 N N . ALA A 1 80 ? -14.172 -11.207 -8.422 1.00 67.69 80 ALA A N 1
ATOM 647 C CA . ALA A 1 80 ? -13.190 -10.615 -9.334 1.00 67.69 80 ALA A CA 1
ATOM 648 C C . ALA A 1 80 ? -12.079 -11.588 -9.773 1.00 67.69 80 ALA A C 1
ATOM 650 O O . ALA A 1 80 ? -11.298 -11.260 -10.665 1.00 67.69 80 ALA A O 1
ATOM 651 N N . LEU A 1 81 ? -11.967 -12.741 -9.109 1.00 61.50 81 LEU A N 1
ATOM 652 C CA . LEU A 1 81 ? -10.956 -13.772 -9.368 1.00 61.50 81 LEU A CA 1
ATOM 653 C C . LEU A 1 81 ? -11.573 -15.121 -9.781 1.00 61.50 81 LEU A C 1
ATOM 655 O O . LEU A 1 81 ? -10.821 -16.082 -9.946 1.00 61.50 81 LEU A O 1
ATOM 659 N N . GLY A 1 82 ? -12.905 -15.181 -9.891 1.00 45.72 82 GLY A N 1
ATOM 660 C CA . GLY A 1 82 ? -13.667 -16.340 -10.359 1.00 45.72 82 GLY A CA 1
ATOM 661 C C . GLY A 1 82 ? -13.828 -16.361 -11.869 1.00 45.72 82 GLY A C 1
ATOM 662 O O . GLY A 1 82 ? -13.910 -15.263 -12.465 1.00 45.72 82 GLY A O 1
#

pLDDT: mean 91.71, std 11.22, range [45.72, 98.62]

Secondary structure (DSSP, 8-state):
-HHHHHHHHHHHHHHHHTT-S-EEEEEESSSSTTPPEEEEEEES-SSSGGGG--B-TT-HHHHHHHHH------S-HHHH--

Organism: Staphylococcus aureus (NCBI:txid1280)